Protein AF-A0A542UE06-F1 (afdb_monomer_lite)

Radius of gyration: 27.06 Å; chains: 1; bounding box: 79×29×59 Å

Sequence (69 aa):
MTAARTLRTAALTALPMLAAAHAAPVVSTFGPLRNRTLPRLSGRGRPDHIALTPDDAPHHRPRPESHHS

Secondary structure (DSSP, 8-state):
-HHHHHHHHHHHHHHHHHHHHHHHHHHHHSHHHHHHH-GGGTT---TT------------PPPP-----

Structure (mmCIF, N/CA/C/O backbone):
data_AF-A0A542UE06-F1
#
_entry.id   AF-A0A542UE06-F1
#
loop_
_atom_site.group_PDB
_atom_site.id
_atom_site.type_symbol
_atom_site.label_atom_id
_atom_site.label_alt_id
_atom_site.label_comp_id
_atom_site.label_asym_id
_atom_site.label_entity_id
_atom_site.label_seq_id
_atom_site.pdbx_PDB_ins_code
_atom_site.Cartn_x
_atom_site.Cartn_y
_atom_site.Cartn_z
_atom_site.occupancy
_atom_site.B_iso_or_equiv
_atom_site.auth_seq_id
_atom_site.auth_comp_id
_atom_site.auth_asym_id
_atom_site.auth_atom_id
_atom_site.pdbx_PDB_model_num
ATOM 1 N N . MET A 1 1 ? -21.087 -0.190 30.208 1.00 61.62 1 MET A N 1
ATOM 2 C CA . MET A 1 1 ? -20.520 -1.364 29.494 1.00 61.62 1 MET A CA 1
ATOM 3 C C . MET A 1 1 ? -20.325 -1.165 27.983 1.00 61.62 1 MET A C 1
ATOM 5 O O . MET A 1 1 ? -19.531 -1.884 27.391 1.00 61.62 1 MET A O 1
ATOM 9 N N . THR A 1 2 ? -20.975 -0.187 27.348 1.00 79.00 2 THR A N 1
ATOM 10 C CA . THR A 1 2 ? -20.845 0.129 25.910 1.00 79.00 2 THR A CA 1
ATOM 11 C C . THR A 1 2 ? -19.488 0.725 25.525 1.00 79.00 2 THR A C 1
ATOM 13 O O . THR A 1 2 ? -18.896 0.264 24.557 1.00 79.00 2 THR A O 1
ATOM 16 N N . ALA A 1 3 ? -18.941 1.654 26.318 1.00 81.81 3 ALA A N 1
ATOM 17 C CA . ALA A 1 3 ? -17.647 2.290 26.031 1.00 81.81 3 ALA A CA 1
ATOM 18 C C . ALA A 1 3 ? -16.470 1.295 25.992 1.00 81.81 3 ALA A C 1
ATOM 20 O O . ALA A 1 3 ? -15.649 1.319 25.084 1.00 81.81 3 ALA A O 1
ATOM 21 N N . ALA A 1 4 ? -16.409 0.353 26.938 1.00 86.50 4 ALA A N 1
ATOM 22 C CA . ALA A 1 4 ? -15.363 -0.673 26.945 1.00 86.50 4 ALA A CA 1
ATOM 23 C C . ALA A 1 4 ? -15.455 -1.609 25.724 1.00 86.50 4 ALA A C 1
ATOM 25 O O . ALA A 1 4 ? -14.440 -2.078 25.211 1.00 86.50 4 ALA A O 1
ATOM 26 N N . ARG A 1 5 ? -16.675 -1.870 25.236 1.00 86.81 5 ARG A N 1
ATOM 27 C CA . ARG A 1 5 ? -16.911 -2.675 24.035 1.00 86.81 5 ARG A CA 1
ATOM 28 C C . ARG A 1 5 ? -16.511 -1.918 22.770 1.00 86.81 5 ARG A C 1
ATOM 30 O O . ARG A 1 5 ? -15.854 -2.509 21.918 1.00 86.81 5 ARG A O 1
ATOM 37 N N . THR A 1 6 ? -16.835 -0.629 22.655 1.00 92.56 6 THR A N 1
ATOM 38 C CA . THR A 1 6 ? -16.415 0.189 21.505 1.00 92.56 6 THR A CA 1
ATOM 39 C C . THR A 1 6 ? -14.899 0.366 21.464 1.00 92.56 6 THR A C 1
ATOM 41 O O . THR A 1 6 ? -14.313 0.144 20.411 1.00 92.56 6 THR A O 1
ATOM 44 N N . LEU A 1 7 ? -14.249 0.632 22.602 1.00 93.31 7 LEU A N 1
ATOM 45 C CA . LEU A 1 7 ? -12.783 0.698 22.712 1.00 93.31 7 LEU A CA 1
ATOM 46 C C . LEU A 1 7 ? -12.106 -0.615 22.311 1.00 93.31 7 LEU A C 1
ATOM 48 O O . LEU A 1 7 ? -11.159 -0.600 21.530 1.00 93.31 7 LEU A O 1
ATOM 52 N N . ARG A 1 8 ? -12.610 -1.761 22.788 1.00 93.31 8 ARG A N 1
ATOM 53 C CA . ARG A 1 8 ? -12.096 -3.071 22.358 1.00 93.31 8 ARG A CA 1
ATOM 54 C C . ARG A 1 8 ? -12.258 -3.285 20.860 1.00 93.31 8 ARG A C 1
ATOM 56 O O . ARG A 1 8 ? -11.320 -3.736 20.219 1.00 93.31 8 ARG A O 1
ATOM 63 N N . THR A 1 9 ? -13.420 -2.949 20.305 1.00 94.12 9 THR A N 1
ATOM 64 C CA . THR A 1 9 ? -13.680 -3.121 18.868 1.00 94.12 9 THR A CA 1
ATOM 65 C C . THR A 1 9 ? -12.752 -2.226 18.042 1.00 94.12 9 THR A C 1
ATOM 67 O O . THR A 1 9 ? -12.131 -2.704 17.101 1.00 94.12 9 THR A O 1
ATOM 70 N N . ALA A 1 10 ? -12.576 -0.968 18.454 1.00 94.00 10 ALA A N 1
ATOM 71 C CA . ALA A 1 10 ? -11.658 -0.030 17.816 1.00 94.00 10 ALA A CA 1
ATOM 72 C C . ALA A 1 10 ? -10.199 -0.504 17.891 1.00 94.00 10 ALA A C 1
ATOM 74 O O . ALA A 1 10 ? -9.485 -0.438 16.896 1.00 94.00 10 ALA A O 1
ATOM 75 N N . ALA A 1 11 ? -9.758 -1.028 19.038 1.00 94.50 11 ALA A N 1
ATOM 76 C CA . ALA A 1 11 ? -8.413 -1.581 19.188 1.00 94.50 11 ALA A CA 1
ATOM 77 C C . ALA A 1 11 ? -8.197 -2.809 18.289 1.00 94.50 11 ALA A C 1
ATOM 79 O O . ALA A 1 11 ? -7.171 -2.903 17.615 1.00 94.50 11 ALA A O 1
ATOM 80 N N . LEU A 1 12 ? -9.185 -3.709 18.223 1.00 96.75 12 LEU A N 1
ATOM 81 C CA . LEU A 1 12 ? -9.144 -4.904 17.376 1.00 96.75 12 LEU A CA 1
ATOM 82 C C . LEU A 1 12 ? -9.059 -4.573 15.881 1.00 96.75 12 LEU A C 1
ATOM 84 O O . LEU A 1 12 ? -8.511 -5.371 15.130 1.00 96.75 12 LEU A O 1
ATOM 88 N N . THR A 1 13 ? -9.558 -3.414 15.444 1.00 96.12 13 THR A N 1
ATOM 89 C CA . THR A 1 13 ? -9.442 -2.970 14.045 1.00 96.12 13 THR A CA 1
ATOM 90 C C . THR A 1 13 ? -8.207 -2.107 13.790 1.00 96.12 13 THR A C 1
ATOM 92 O O . THR A 1 13 ? -7.549 -2.260 12.763 1.00 96.12 13 THR A O 1
ATOM 95 N N . ALA A 1 14 ? -7.866 -1.203 14.712 1.00 95.81 14 ALA A N 1
ATOM 96 C CA . ALA A 1 14 ? -6.800 -0.224 14.511 1.00 95.81 14 ALA A CA 1
ATOM 97 C C . ALA A 1 14 ? -5.405 -0.854 14.586 1.00 95.81 14 ALA A C 1
ATOM 99 O O . ALA A 1 14 ? -4.547 -0.534 13.767 1.00 95.81 14 ALA A O 1
ATOM 100 N N . LEU A 1 15 ? -5.181 -1.776 15.527 1.00 97.00 15 LEU A N 1
ATOM 101 C CA . LEU A 1 15 ? -3.887 -2.441 15.697 1.00 97.00 15 LEU A CA 1
ATOM 102 C C . LEU A 1 15 ? -3.437 -3.224 14.451 1.00 97.00 15 LEU A C 1
ATOM 104 O O . LEU A 1 15 ? -2.317 -2.983 13.995 1.00 97.00 15 LEU A O 1
ATOM 108 N N . PRO A 1 16 ? -4.256 -4.110 13.845 1.00 95.38 16 PRO A N 1
ATOM 109 C CA . PRO A 1 16 ? -3.839 -4.814 12.636 1.00 95.38 16 PRO A CA 1
ATOM 110 C C . PRO A 1 16 ? -3.682 -3.874 11.437 1.00 95.38 16 PRO A C 1
ATOM 112 O O . PRO A 1 16 ? -2.762 -4.072 10.647 1.00 95.38 16 PRO A O 1
ATOM 115 N N . MET A 1 17 ? -4.512 -2.829 11.310 1.00 95.06 17 MET A N 1
ATOM 116 C CA . MET A 1 17 ? -4.326 -1.822 10.258 1.00 95.06 17 MET A CA 1
ATOM 117 C C . MET A 1 17 ? -2.990 -1.095 10.396 1.00 95.06 17 MET A C 1
ATOM 119 O O . MET A 1 17 ? -2.271 -0.9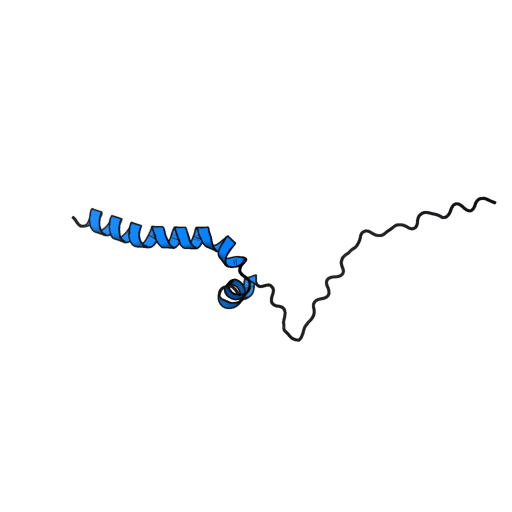47 9.408 1.00 95.06 17 MET A O 1
ATOM 123 N N . LEU A 1 18 ? -2.631 -0.678 11.611 1.00 96.44 18 LEU A N 1
ATOM 124 C CA . LEU A 1 18 ? -1.369 0.005 11.862 1.00 96.44 18 LEU A CA 1
ATOM 125 C C . LEU A 1 18 ? -0.174 -0.923 11.619 1.00 96.44 18 LEU A C 1
ATOM 127 O O . LEU A 1 18 ? 0.792 -0.515 10.978 1.00 96.44 18 LEU A O 1
ATOM 131 N N . ALA A 1 19 ? -0.259 -2.180 12.060 1.00 95.00 19 ALA A N 1
ATOM 132 C CA . ALA A 1 19 ? 0.770 -3.183 11.800 1.00 95.00 19 ALA A CA 1
ATOM 133 C C . ALA A 1 19 ? 0.955 -3.438 10.293 1.00 95.00 19 ALA A C 1
ATOM 135 O O . ALA A 1 19 ? 2.085 -3.469 9.808 1.00 95.00 19 ALA A O 1
ATOM 136 N N . ALA A 1 20 ? -0.141 -3.554 9.535 1.00 92.50 20 ALA A N 1
ATOM 137 C CA . ALA A 1 20 ? -0.093 -3.722 8.085 1.00 92.50 20 ALA A CA 1
ATOM 138 C C . ALA A 1 20 ? 0.505 -2.492 7.382 1.00 92.50 20 ALA A C 1
ATOM 140 O O . ALA A 1 20 ? 1.354 -2.644 6.504 1.00 92.50 20 ALA A O 1
ATOM 141 N N . ALA A 1 21 ? 0.116 -1.280 7.791 1.00 92.69 21 ALA A N 1
ATOM 142 C CA . ALA A 1 21 ? 0.672 -0.036 7.258 1.00 92.69 21 ALA A CA 1
ATOM 143 C C . ALA A 1 21 ? 2.171 0.099 7.565 1.00 92.69 21 ALA A C 1
ATOM 145 O O . ALA A 1 21 ? 2.945 0.505 6.701 1.00 92.69 21 ALA A O 1
ATOM 146 N N . HIS A 1 22 ? 2.595 -0.298 8.765 1.00 92.81 22 HIS A N 1
ATOM 147 C CA . HIS A 1 22 ? 3.999 -0.286 9.163 1.00 92.81 22 HIS A CA 1
ATOM 148 C C . HIS A 1 22 ? 4.837 -1.313 8.388 1.00 92.81 22 HIS A C 1
ATOM 150 O O . HIS A 1 22 ? 5.963 -1.018 7.996 1.00 92.81 22 HIS A O 1
ATOM 156 N N . ALA A 1 23 ? 4.285 -2.499 8.114 1.00 90.75 23 ALA A N 1
ATOM 157 C CA . ALA A 1 23 ? 4.954 -3.540 7.333 1.00 90.75 23 ALA A CA 1
ATOM 158 C C . ALA A 1 23 ? 4.942 -3.273 5.815 1.00 90.75 23 ALA A C 1
ATOM 160 O O . ALA A 1 23 ? 5.724 -3.880 5.077 1.00 90.75 23 ALA A O 1
ATOM 161 N N . ALA A 1 24 ? 4.079 -2.370 5.336 1.00 88.00 24 ALA A N 1
ATOM 162 C CA . ALA A 1 24 ? 3.882 -2.103 3.914 1.00 88.00 24 ALA A CA 1
ATOM 163 C C . ALA A 1 24 ? 5.183 -1.818 3.131 1.00 88.00 24 ALA A C 1
ATOM 165 O O . ALA A 1 24 ? 5.325 -2.387 2.048 1.00 88.00 24 ALA A O 1
ATOM 166 N N . PRO A 1 25 ? 6.167 -1.041 3.635 1.00 86.62 25 PRO A N 1
ATOM 167 C CA . PRO A 1 25 ? 7.422 -0.810 2.922 1.00 86.62 25 PRO A CA 1
ATOM 168 C C . PRO A 1 25 ? 8.202 -2.102 2.660 1.00 86.62 25 PRO A C 1
ATOM 170 O O . PRO A 1 25 ? 8.590 -2.354 1.522 1.00 86.62 25 PRO A O 1
ATOM 173 N N . VAL A 1 26 ? 8.359 -2.969 3.666 1.00 88.38 26 VAL A N 1
ATOM 174 C CA . VAL A 1 26 ? 9.086 -4.245 3.526 1.00 88.38 26 VAL A CA 1
ATOM 175 C C . VAL A 1 26 ? 8.354 -5.166 2.555 1.00 88.38 26 VAL A C 1
ATOM 177 O O . VAL A 1 26 ? 8.947 -5.684 1.611 1.00 88.38 26 VAL A O 1
ATOM 180 N N . VAL A 1 27 ? 7.039 -5.294 2.716 1.00 85.38 27 VAL A N 1
ATOM 181 C CA . VAL A 1 27 ? 6.174 -6.080 1.826 1.00 85.38 27 VAL A CA 1
ATOM 182 C C . VAL A 1 27 ? 6.251 -5.572 0.379 1.00 85.38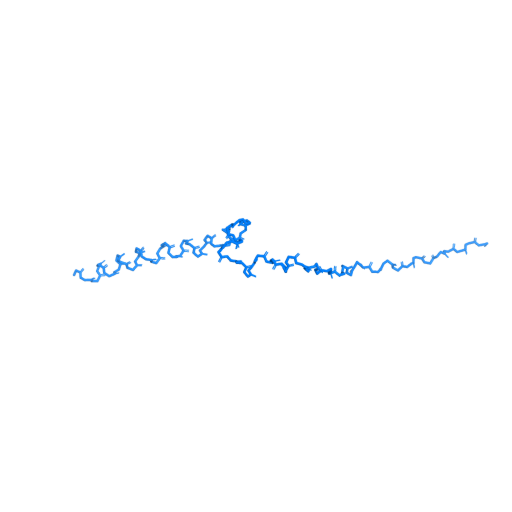 27 VAL A C 1
ATOM 184 O O . VAL A 1 27 ? 6.267 -6.371 -0.558 1.00 85.38 27 VAL A O 1
ATOM 187 N N . SER A 1 28 ? 6.374 -4.255 0.182 1.00 84.75 28 SER A N 1
ATOM 188 C CA . SER A 1 28 ? 6.498 -3.635 -1.140 1.00 84.75 28 SER A CA 1
ATOM 189 C C . SER A 1 28 ? 7.838 -3.913 -1.829 1.00 84.75 28 SER A C 1
ATOM 191 O O . SER A 1 28 ? 7.940 -3.735 -3.038 1.00 84.75 28 SER A O 1
ATOM 193 N N . THR A 1 29 ? 8.857 -4.401 -1.114 1.00 85.94 29 THR A N 1
ATOM 194 C CA . THR A 1 29 ? 10.120 -4.843 -1.736 1.00 85.94 29 THR A CA 1
ATOM 195 C C . THR A 1 29 ? 10.035 -6.262 -2.300 1.00 85.94 29 THR A C 1
ATOM 197 O O . THR A 1 29 ? 10.815 -6.631 -3.179 1.00 85.94 29 THR A O 1
ATOM 200 N N . PHE A 1 30 ? 9.053 -7.054 -1.861 1.00 86.88 30 PHE A N 1
ATOM 201 C CA . PHE A 1 30 ? 8.895 -8.431 -2.303 1.00 86.88 30 PHE A CA 1
ATOM 202 C C . PHE A 1 30 ? 8.315 -8.475 -3.722 1.00 86.88 30 PHE A C 1
ATOM 204 O O . PHE A 1 30 ? 7.121 -8.248 -3.931 1.00 86.88 30 PHE A O 1
ATOM 211 N N . GLY A 1 31 ? 9.172 -8.776 -4.703 1.00 80.44 31 GLY A N 1
ATOM 212 C CA . GLY A 1 31 ? 8.885 -8.685 -6.139 1.00 80.44 31 GLY A CA 1
ATOM 213 C C . GLY A 1 31 ? 7.516 -9.237 -6.556 1.00 80.44 31 GLY A C 1
ATOM 214 O O . GLY A 1 31 ? 6.710 -8.454 -7.051 1.00 80.44 31 GLY A O 1
ATOM 215 N N . PRO A 1 32 ? 7.195 -10.528 -6.330 1.00 84.62 32 PRO A N 1
ATOM 216 C CA . PRO A 1 32 ? 5.908 -11.121 -6.718 1.00 84.62 32 PRO A CA 1
ATOM 217 C C . PRO A 1 32 ? 4.690 -10.458 -6.067 1.00 84.62 32 PRO A C 1
ATOM 219 O O . PRO A 1 32 ? 3.637 -10.336 -6.694 1.00 84.62 32 PRO A O 1
ATOM 222 N N . LEU A 1 33 ? 4.837 -10.010 -4.820 1.00 82.75 33 LEU A N 1
ATOM 223 C CA . LEU A 1 33 ? 3.744 -9.439 -4.048 1.00 82.75 33 LEU A CA 1
ATOM 224 C C . LEU A 1 33 ? 3.485 -7.989 -4.457 1.00 82.75 33 LEU A C 1
ATOM 226 O O . LEU A 1 33 ? 2.360 -7.678 -4.841 1.00 82.75 33 LEU A O 1
ATOM 230 N N . ARG A 1 34 ? 4.530 -7.148 -4.520 1.00 85.12 34 ARG A N 1
ATOM 231 C CA . ARG A 1 34 ? 4.477 -5.790 -5.096 1.00 85.12 34 ARG A CA 1
ATOM 232 C C . ARG A 1 34 ? 3.845 -5.816 -6.482 1.00 85.12 34 ARG A C 1
ATOM 234 O O . ARG A 1 34 ? 2.938 -5.053 -6.786 1.00 85.12 34 ARG A O 1
ATOM 241 N N . ASN A 1 35 ? 4.274 -6.765 -7.296 1.00 85.31 35 ASN A N 1
ATOM 242 C CA . ASN A 1 35 ? 3.782 -6.971 -8.641 1.00 85.31 35 ASN A CA 1
ATOM 243 C C . ASN A 1 35 ? 2.280 -7.285 -8.721 1.00 85.31 35 ASN A C 1
ATOM 245 O O . ASN A 1 35 ? 1.651 -6.959 -9.730 1.00 85.31 35 ASN A O 1
ATOM 249 N N . ARG A 1 36 ? 1.707 -7.941 -7.711 1.00 84.75 36 ARG A N 1
ATOM 250 C CA . ARG A 1 36 ? 0.297 -8.347 -7.702 1.00 84.75 36 ARG A CA 1
ATOM 251 C C . ARG A 1 36 ? -0.606 -7.313 -7.029 1.00 84.75 36 ARG A C 1
ATOM 253 O O . ARG A 1 36 ? -1.710 -7.090 -7.511 1.00 84.75 36 ARG A O 1
ATOM 260 N N . THR A 1 37 ? -0.153 -6.689 -5.942 1.00 86.50 37 THR A N 1
ATOM 261 C CA . THR A 1 37 ? -0.968 -5.767 -5.128 1.00 86.50 37 THR A CA 1
ATOM 262 C C . THR A 1 37 ? -0.675 -4.293 -5.401 1.00 86.50 37 THR A C 1
ATOM 264 O O . THR A 1 37 ? -1.549 -3.452 -5.217 1.00 86.50 37 THR A O 1
ATOM 267 N N . LEU A 1 38 ? 0.530 -3.972 -5.881 1.00 84.12 38 LEU A N 1
ATOM 268 C CA . LEU A 1 38 ? 1.024 -2.615 -6.134 1.00 84.12 38 LEU A CA 1
ATOM 269 C C . LEU A 1 38 ? 1.611 -2.486 -7.560 1.00 84.12 38 LEU A C 1
ATOM 271 O O . LEU A 1 38 ? 2.755 -2.044 -7.734 1.00 84.12 38 LEU A O 1
ATOM 275 N N . PRO A 1 39 ? 0.863 -2.850 -8.622 1.00 81.19 39 PRO A N 1
ATOM 276 C CA . PRO A 1 39 ? 1.393 -2.897 -9.987 1.00 81.19 39 PRO A CA 1
ATOM 277 C C . PRO A 1 39 ? 1.912 -1.536 -10.472 1.00 81.19 39 PRO A C 1
ATOM 279 O O . PRO A 1 39 ? 2.911 -1.484 -11.185 1.00 81.19 39 PRO A O 1
ATOM 282 N N . ARG A 1 40 ? 1.301 -0.431 -10.020 1.00 79.69 40 ARG A N 1
ATOM 283 C CA . ARG A 1 40 ? 1.727 0.942 -10.352 1.00 79.69 40 ARG A CA 1
ATOM 284 C C . ARG A 1 40 ? 3.076 1.327 -9.734 1.00 79.69 40 ARG A C 1
ATOM 286 O O . ARG A 1 40 ? 3.797 2.113 -10.328 1.00 79.69 40 ARG A O 1
ATOM 293 N N . LEU A 1 41 ? 3.430 0.752 -8.582 1.00 79.12 41 LEU A N 1
ATOM 294 C CA . LEU A 1 41 ? 4.732 0.952 -7.928 1.00 79.12 41 LEU A CA 1
ATOM 295 C C . LEU A 1 41 ? 5.792 -0.043 -8.418 1.00 79.12 41 LEU A C 1
ATOM 297 O O . LEU A 1 41 ? 6.943 0.018 -8.003 1.00 79.12 41 LEU A O 1
ATOM 301 N N . SER A 1 42 ? 5.418 -0.990 -9.280 1.00 80.31 42 SER A N 1
ATOM 302 C CA . SER A 1 42 ? 6.316 -2.063 -9.712 1.00 80.31 42 SER A CA 1
ATOM 303 C C . SER A 1 42 ? 7.245 -1.674 -10.860 1.00 80.31 42 SER A C 1
ATOM 305 O O . SER A 1 42 ? 8.057 -2.503 -11.259 1.00 80.31 42 SER A O 1
ATOM 307 N N . GLY A 1 43 ? 7.107 -0.465 -11.418 1.00 74.94 43 GLY A N 1
ATOM 308 C CA . GLY A 1 43 ? 7.917 -0.012 -12.552 1.00 74.94 43 GLY A CA 1
ATOM 309 C C . GLY A 1 43 ? 7.776 -0.898 -13.792 1.00 74.94 43 GLY A C 1
ATOM 310 O O . GLY A 1 43 ? 8.677 -0.938 -14.623 1.00 74.94 43 GLY A O 1
ATOM 311 N N . ARG A 1 44 ? 6.671 -1.652 -13.915 1.00 73.94 44 ARG A N 1
ATOM 312 C CA . ARG A 1 44 ? 6.443 -2.496 -15.089 1.00 73.94 44 ARG A CA 1
ATOM 313 C C . ARG A 1 44 ? 6.183 -1.609 -16.299 1.00 73.94 44 ARG A C 1
ATOM 315 O O . ARG A 1 44 ? 5.105 -1.029 -16.416 1.00 73.94 44 ARG A O 1
ATOM 322 N N . GLY A 1 45 ? 7.174 -1.523 -17.181 1.00 73.25 45 GLY A N 1
ATOM 323 C CA . GLY A 1 45 ? 7.000 -0.985 -18.526 1.00 73.25 45 GLY A CA 1
ATOM 324 C C . GLY A 1 45 ? 5.988 -1.806 -19.328 1.00 73.25 45 GLY A C 1
ATOM 325 O O . GLY A 1 45 ? 5.605 -2.913 -18.933 1.00 73.25 45 GLY A O 1
ATOM 326 N N . ARG A 1 46 ? 5.534 -1.266 -20.466 1.00 76.38 46 ARG A N 1
ATOM 327 C CA . ARG A 1 46 ? 4.770 -2.075 -21.422 1.00 76.38 46 ARG A CA 1
ATOM 328 C C . ARG A 1 46 ? 5.669 -3.213 -21.925 1.00 76.38 46 ARG A C 1
ATOM 330 O O . ARG A 1 46 ? 6.822 -2.937 -22.240 1.00 76.38 46 ARG A O 1
ATOM 337 N N . PRO A 1 47 ? 5.159 -4.451 -22.030 1.00 74.06 47 PRO A N 1
ATOM 338 C CA . PRO A 1 47 ? 5.967 -5.597 -22.447 1.00 74.06 47 PRO A CA 1
ATOM 339 C C . PRO A 1 47 ? 6.615 -5.397 -23.826 1.00 74.06 47 PRO A C 1
ATOM 341 O O . PRO A 1 47 ? 7.714 -5.888 -24.048 1.00 74.06 47 PRO A O 1
ATOM 344 N N . ASP A 1 48 ? 5.984 -4.605 -24.697 1.00 78.56 48 ASP A N 1
ATOM 345 C CA . ASP A 1 48 ? 6.467 -4.315 -26.053 1.00 78.56 48 ASP A CA 1
ATOM 346 C C . ASP A 1 48 ? 7.312 -3.031 -26.156 1.00 78.56 48 ASP A C 1
ATOM 348 O O . ASP A 1 48 ? 7.630 -2.584 -27.257 1.00 78.56 48 ASP A O 1
ATOM 352 N N . HIS A 1 49 ? 7.656 -2.392 -25.032 1.00 73.94 49 HIS A N 1
ATOM 353 C CA . HIS A 1 49 ? 8.394 -1.130 -25.030 1.00 73.94 49 HIS A CA 1
ATOM 354 C C . HIS A 1 49 ? 9.566 -1.153 -24.050 1.00 73.94 49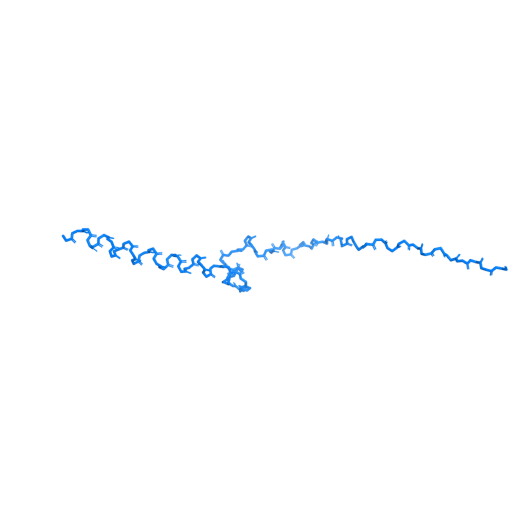 HIS A C 1
ATOM 356 O O . HIS A 1 49 ? 9.392 -1.259 -22.836 1.00 73.94 49 HIS A O 1
ATOM 362 N N . ILE A 1 50 ? 10.768 -0.954 -24.587 1.00 74.94 50 ILE A N 1
ATOM 363 C CA . ILE A 1 50 ? 11.979 -0.717 -23.803 1.00 74.94 50 ILE 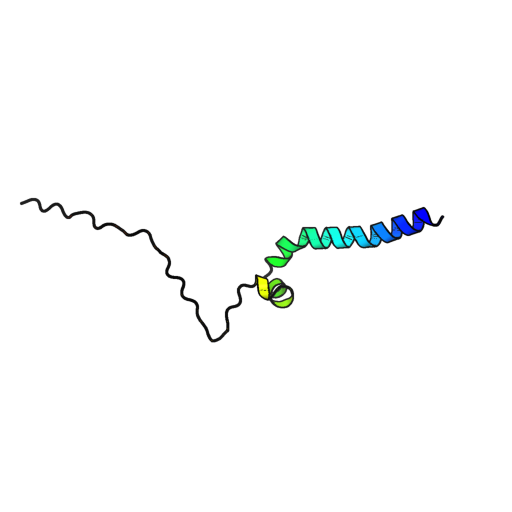A CA 1
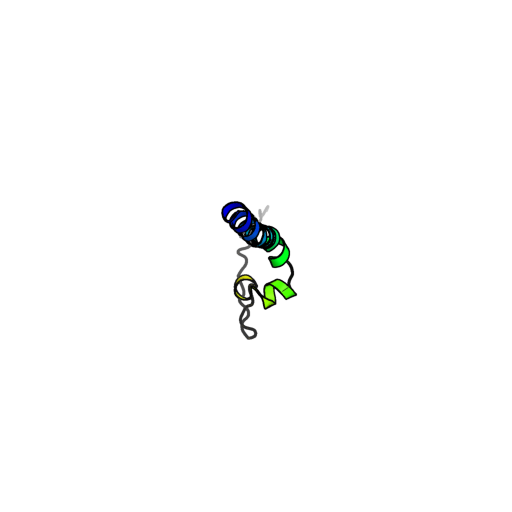ATOM 364 C C . ILE A 1 50 ? 12.204 0.794 -23.737 1.00 74.94 50 ILE A C 1
ATOM 366 O O . ILE A 1 50 ? 12.398 1.443 -24.763 1.00 74.94 50 ILE A O 1
ATOM 370 N N . ALA A 1 51 ? 12.177 1.354 -22.528 1.00 77.94 51 ALA A N 1
ATOM 371 C CA . ALA A 1 51 ? 12.610 2.724 -22.290 1.00 77.94 51 ALA A CA 1
ATOM 372 C C . ALA A 1 51 ? 14.123 2.715 -22.042 1.00 77.94 51 ALA A C 1
ATOM 374 O O . ALA A 1 51 ? 14.573 2.326 -20.965 1.00 77.94 51 ALA A O 1
ATOM 375 N N . LEU A 1 52 ? 14.906 3.104 -23.049 1.00 74.62 52 LEU A N 1
ATOM 376 C CA . LEU A 1 52 ? 16.327 3.376 -22.861 1.00 74.62 52 LEU A CA 1
ATOM 377 C C . LEU A 1 52 ? 16.448 4.745 -22.184 1.00 74.62 52 LEU A C 1
ATOM 379 O O . LEU A 1 52 ? 16.099 5.758 -22.786 1.00 74.62 52 LEU A O 1
ATOM 383 N N . THR A 1 53 ? 16.912 4.784 -20.940 1.00 76.81 53 THR A N 1
ATOM 384 C CA . THR A 1 53 ? 17.369 6.027 -20.312 1.00 76.81 53 THR A CA 1
ATOM 385 C C . THR A 1 53 ? 18.847 6.185 -20.653 1.00 76.81 53 THR A C 1
ATOM 387 O O . THR A 1 53 ? 19.635 5.351 -20.197 1.00 76.81 53 THR A O 1
ATOM 390 N N . PRO A 1 54 ? 19.243 7.180 -21.469 1.00 70.25 54 PRO A N 1
ATOM 391 C CA . PRO A 1 54 ? 20.649 7.517 -21.620 1.00 70.25 54 PRO A CA 1
ATOM 392 C C . PRO A 1 54 ? 21.176 7.874 -20.234 1.00 70.25 54 PRO A C 1
ATOM 394 O O . PRO A 1 54 ? 20.646 8.771 -19.582 1.00 70.25 54 PRO A O 1
ATOM 397 N N . ASP A 1 55 ? 22.155 7.116 -19.758 1.00 77.25 55 ASP A N 1
ATOM 398 C CA . ASP A 1 55 ? 22.909 7.516 -18.583 1.00 77.25 55 ASP A CA 1
ATOM 399 C C . ASP A 1 55 ? 23.863 8.609 -19.062 1.00 77.25 55 ASP A C 1
ATOM 401 O O . ASP A 1 55 ? 24.734 8.345 -19.899 1.00 77.25 55 ASP A O 1
ATOM 405 N N . ASP A 1 56 ? 23.647 9.846 -18.610 1.00 71.06 56 ASP A N 1
ATOM 406 C CA . ASP A 1 56 ? 24.580 10.954 -18.823 1.00 71.06 56 ASP A CA 1
ATOM 407 C C . ASP A 1 56 ? 25.835 10.671 -17.990 1.00 71.06 56 ASP A C 1
ATOM 409 O O . ASP A 1 56 ? 26.094 11.278 -16.947 1.00 71.06 56 ASP A O 1
ATOM 413 N N . ALA A 1 57 ? 26.623 9.697 -18.444 1.00 68.00 57 ALA A N 1
ATOM 414 C CA . ALA A 1 57 ? 27.941 9.454 -17.907 1.00 68.00 57 ALA A CA 1
ATOM 415 C C . ALA A 1 57 ? 28.729 10.768 -18.030 1.00 68.00 57 ALA A C 1
ATOM 417 O O . ALA A 1 57 ? 28.703 11.405 -19.092 1.00 68.00 57 ALA A O 1
ATOM 418 N N . PRO A 1 58 ? 29.414 11.211 -16.961 1.00 75.44 58 PRO A N 1
ATOM 419 C CA . PRO A 1 58 ? 30.109 12.486 -16.970 1.00 75.44 58 PRO A CA 1
ATOM 420 C C . PRO A 1 58 ? 31.061 12.531 -18.163 1.00 75.44 58 PRO A C 1
ATOM 422 O O . PRO A 1 58 ? 31.902 11.646 -18.324 1.00 75.44 58 PRO A O 1
ATOM 425 N N . HIS A 1 59 ? 30.916 13.550 -19.015 1.00 66.50 59 HIS A N 1
ATOM 426 C CA . HIS A 1 59 ? 31.769 13.719 -20.184 1.00 66.50 59 HIS A CA 1
ATOM 427 C C . HIS A 1 59 ? 33.239 13.679 -19.753 1.00 66.50 59 HIS A C 1
ATOM 429 O O . HIS A 1 59 ? 33.738 14.608 -19.109 1.00 66.50 59 HIS A O 1
ATOM 435 N N . HIS A 1 60 ? 33.952 12.615 -20.127 1.00 64.62 60 HIS A N 1
ATOM 436 C CA . HIS A 1 60 ? 35.404 12.603 -20.073 1.00 64.62 60 HIS A CA 1
ATOM 437 C C . HIS A 1 60 ? 35.883 13.676 -21.052 1.00 64.62 60 HIS A C 1
ATOM 439 O O . HIS A 1 60 ? 35.929 13.446 -22.259 1.00 64.62 60 HIS A O 1
ATOM 445 N N . ARG A 1 61 ? 36.190 14.883 -20.555 1.00 67.62 61 ARG A N 1
ATOM 446 C CA . ARG A 1 61 ? 36.902 15.873 -21.367 1.00 67.62 61 ARG A CA 1
ATOM 447 C C . ARG A 1 61 ? 38.184 15.197 -21.859 1.00 67.62 61 ARG A C 1
ATOM 449 O O . ARG A 1 61 ? 38.920 14.673 -21.017 1.00 67.62 61 ARG A O 1
ATOM 456 N N . PRO A 1 62 ? 38.460 15.193 -23.173 1.00 63.38 62 PRO A N 1
ATOM 457 C CA . PRO A 1 62 ? 39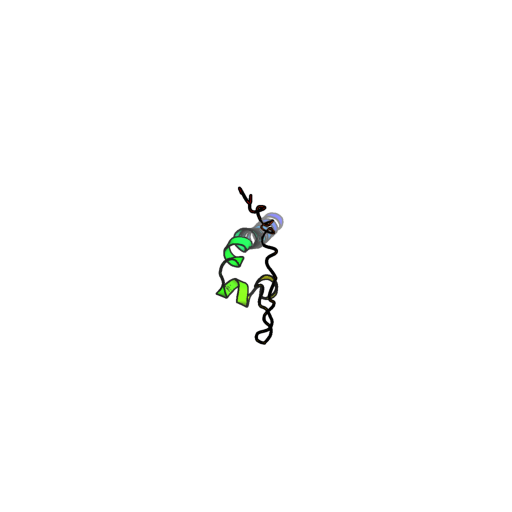.738 14.727 -23.676 1.00 63.38 62 PRO A CA 1
ATOM 458 C C . PRO A 1 62 ? 40.844 15.488 -22.946 1.00 63.38 62 PRO A C 1
ATOM 460 O O . PRO A 1 62 ? 40.858 16.720 -22.926 1.00 63.38 62 PRO A O 1
ATOM 463 N N . ARG A 1 63 ? 41.737 14.752 -22.282 1.00 65.00 63 ARG A N 1
ATOM 464 C CA . ARG A 1 63 ? 42.984 15.315 -21.767 1.00 65.00 63 ARG A CA 1
ATOM 465 C C . ARG A 1 63 ? 43.763 15.788 -22.999 1.00 65.00 63 ARG A C 1
ATOM 467 O O . ARG A 1 63 ? 43.963 14.956 -23.881 1.00 65.00 63 ARG A O 1
ATOM 474 N N . PRO A 1 64 ? 44.165 17.065 -23.107 1.00 65.38 64 PRO A N 1
ATOM 475 C CA . PRO A 1 64 ? 44.946 17.501 -24.253 1.00 65.38 64 PRO A CA 1
ATOM 476 C C . PRO A 1 64 ? 46.246 16.699 -24.281 1.00 65.38 64 PRO A C 1
ATOM 478 O O . PRO A 1 64 ? 46.962 16.622 -23.281 1.00 65.38 64 PRO A O 1
ATOM 481 N N . GLU A 1 65 ? 46.505 16.054 -25.413 1.00 67.25 65 GLU A N 1
ATOM 482 C CA . GLU A 1 65 ? 47.756 15.357 -25.662 1.00 67.25 65 GLU A CA 1
ATOM 483 C C . GLU A 1 65 ? 48.849 16.419 -25.745 1.00 67.25 65 GLU A C 1
ATOM 485 O O . GLU A 1 65 ? 48.878 17.249 -26.655 1.00 67.25 65 GLU A O 1
ATOM 490 N N . SER A 1 66 ? 49.721 16.453 -24.741 1.00 65.81 66 SER A N 1
ATOM 491 C CA . SER A 1 66 ? 50.924 17.267 -24.786 1.00 65.81 66 SER A CA 1
ATOM 492 C C . SER A 1 66 ? 51.851 16.670 -25.843 1.00 65.81 66 SER A C 1
ATOM 494 O O . SER A 1 66 ? 52.617 15.752 -25.550 1.00 65.81 66 SER A O 1
ATOM 496 N N . HIS A 1 67 ? 51.767 17.173 -27.074 1.00 61.97 67 HIS A N 1
ATOM 497 C CA . HIS A 1 67 ? 52.807 16.974 -28.074 1.00 61.97 67 HIS A CA 1
ATOM 498 C C . HIS A 1 67 ? 54.080 17.659 -27.569 1.00 61.97 67 HIS A C 1
ATOM 500 O O . HIS A 1 67 ? 54.217 18.879 -27.632 1.00 61.97 67 HIS A O 1
ATOM 506 N N . HIS A 1 68 ? 54.992 16.863 -27.018 1.00 58.31 68 HIS A N 1
ATOM 507 C CA . HIS A 1 68 ? 56.377 17.258 -26.819 1.00 58.31 68 HIS A CA 1
ATOM 508 C C . HIS A 1 68 ? 57.122 16.927 -28.118 1.00 58.31 68 HIS A C 1
ATOM 510 O O . HIS A 1 68 ? 57.199 15.760 -28.505 1.00 58.31 68 HIS A O 1
ATOM 516 N N . SER A 1 69 ? 57.572 17.962 -28.826 1.00 61.84 69 SER A N 1
ATOM 517 C CA . SER A 1 69 ? 58.558 17.890 -29.913 1.00 61.84 69 SER A CA 1
ATOM 518 C C . SER A 1 69 ? 59.858 18.506 -29.432 1.00 61.84 69 SER A C 1
ATOM 520 O O . SER A 1 69 ? 59.764 19.479 -28.649 1.00 61.84 69 SER A O 1
#

Organism: NCBI:txid164348

pLDDT: mean 81.05, std 10.75, range [58.31, 97.0]

Foldseek 3Di:
DVVVVVVVVCCVPVVVVVVCVVCVVVQCVPQVRCCPPVVVSNPDDDPPDDDDDPDPDPDPDPDPPPPDD